Protein AF-A0A9P5WVV9-F1 (afdb_monomer_lite)

Structure (mmCIF, N/CA/C/O backbone):
data_AF-A0A9P5WVV9-F1
#
_entry.id   AF-A0A9P5WVV9-F1
#
loop_
_atom_site.group_PDB
_atom_site.id
_atom_site.type_symbol
_atom_site.label_atom_id
_atom_site.label_alt_id
_atom_site.label_comp_id
_atom_site.label_asym_id
_atom_site.label_entity_id
_atom_site.label_seq_id
_atom_site.pdbx_PDB_ins_code
_atom_site.Cartn_x
_atom_site.Cartn_y
_atom_site.Cartn_z
_atom_site.occupancy
_atom_site.B_iso_or_equiv
_atom_site.auth_seq_id
_atom_site.auth_comp_id
_atom_site.auth_asym_id
_atom_site.auth_atom_id
_atom_site.pdbx_PDB_model_num
ATOM 1 N N . MET A 1 1 ? 17.567 -7.191 -9.986 1.00 48.94 1 MET A N 1
ATOM 2 C CA . MET A 1 1 ? 16.774 -7.032 -8.751 1.00 48.94 1 MET A CA 1
ATOM 3 C C . MET A 1 1 ? 15.791 -5.901 -9.004 1.00 48.94 1 MET A C 1
ATOM 5 O O . MET A 1 1 ? 16.168 -4.743 -8.910 1.00 48.94 1 MET A O 1
ATOM 9 N N . THR A 1 2 ? 14.597 -6.214 -9.499 1.00 56.53 2 THR A N 1
ATOM 10 C CA . THR A 1 2 ? 13.569 -5.206 -9.784 1.00 56.53 2 THR A CA 1
ATO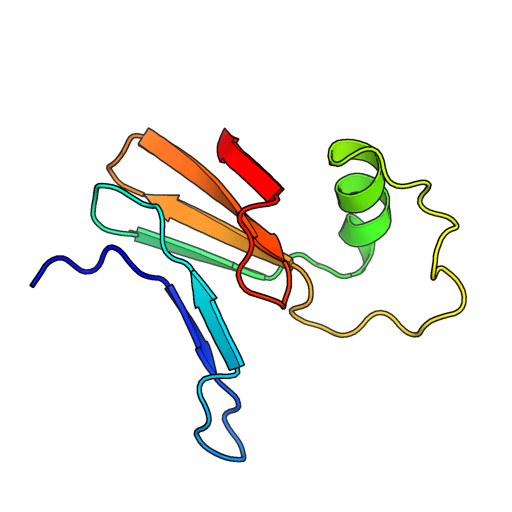M 11 C C . THR A 1 2 ? 12.822 -4.900 -8.486 1.00 56.53 2 THR A C 1
ATOM 13 O O . THR A 1 2 ? 12.402 -5.813 -7.782 1.00 56.53 2 THR A O 1
ATOM 16 N N . MET A 1 3 ? 12.712 -3.620 -8.127 1.00 76.62 3 MET A N 1
ATOM 17 C CA . MET A 1 3 ? 11.999 -3.169 -6.925 1.00 76.62 3 MET A CA 1
ATOM 18 C C . MET A 1 3 ? 10.492 -3.128 -7.211 1.00 76.62 3 MET A C 1
ATOM 20 O O . MET A 1 3 ? 9.900 -2.063 -7.358 1.00 76.62 3 MET A O 1
ATOM 24 N N . THR A 1 4 ? 9.892 -4.307 -7.376 1.00 91.56 4 THR A N 1
ATOM 25 C CA . THR A 1 4 ? 8.464 -4.489 -7.705 1.00 91.56 4 THR A CA 1
ATOM 26 C C . THR A 1 4 ? 7.580 -4.651 -6.469 1.00 91.56 4 THR A C 1
ATOM 28 O O . THR A 1 4 ? 6.370 -4.825 -6.580 1.00 91.56 4 THR A O 1
ATOM 31 N N . THR A 1 5 ? 8.173 -4.629 -5.276 1.00 92.19 5 THR A N 1
ATOM 32 C CA . THR A 1 5 ? 7.466 -4.839 -4.010 1.00 92.19 5 THR A CA 1
ATOM 33 C C . THR A 1 5 ? 7.534 -3.595 -3.145 1.00 92.19 5 THR A C 1
ATOM 35 O O . THR A 1 5 ? 8.610 -3.019 -2.984 1.00 92.19 5 THR A O 1
ATOM 38 N N . ALA A 1 6 ? 6.419 -3.252 -2.510 1.00 94.00 6 ALA A N 1
ATOM 39 C CA . ALA A 1 6 ? 6.382 -2.311 -1.395 1.00 94.00 6 ALA A CA 1
ATOM 40 C C . ALA A 1 6 ? 6.178 -3.077 -0.078 1.00 94.00 6 ALA A C 1
ATOM 42 O O . ALA A 1 6 ? 5.691 -4.206 -0.079 1.00 94.00 6 ALA A O 1
ATOM 43 N N . ARG A 1 7 ? 6.605 -2.506 1.051 1.00 94.25 7 ARG A N 1
ATOM 44 C CA . ARG A 1 7 ? 6.533 -3.157 2.368 1.00 94.25 7 ARG A CA 1
ATOM 45 C C . ARG A 1 7 ? 6.157 -2.161 3.450 1.00 94.25 7 ARG A C 1
ATOM 47 O O . ARG A 1 7 ? 6.619 -1.022 3.415 1.00 94.25 7 ARG A O 1
ATOM 54 N N . ILE A 1 8 ? 5.385 -2.624 4.428 1.00 93.25 8 ILE A N 1
ATOM 55 C CA . ILE A 1 8 ? 5.098 -1.897 5.665 1.00 93.25 8 ILE A CA 1
ATOM 56 C C . ILE A 1 8 ? 5.956 -2.476 6.780 1.00 93.25 8 ILE A C 1
ATOM 58 O O . ILE A 1 8 ? 5.989 -3.690 6.984 1.00 93.25 8 ILE A O 1
ATOM 62 N N . TRP A 1 9 ? 6.627 -1.594 7.511 1.00 93.31 9 TRP A N 1
ATOM 63 C CA . TRP A 1 9 ? 7.533 -1.955 8.591 1.00 93.31 9 TRP A CA 1
ATOM 64 C C . TRP A 1 9 ? 7.060 -1.352 9.903 1.00 93.31 9 TRP A C 1
ATOM 66 O O . TRP A 1 9 ? 6.636 -0.196 9.954 1.00 93.31 9 TRP A O 1
ATOM 76 N N . ASP A 1 10 ? 7.170 -2.131 10.970 1.00 91.50 10 ASP A N 1
ATOM 77 C CA . A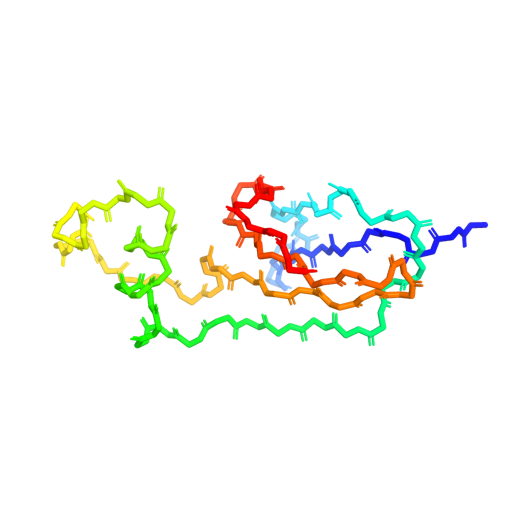SP A 1 10 ? 7.177 -1.591 12.316 1.00 91.50 10 ASP A CA 1
ATOM 78 C C . ASP A 1 10 ? 8.562 -1.016 12.610 1.00 91.50 10 ASP A C 1
ATOM 80 O O . ASP A 1 10 ? 9.559 -1.735 12.610 1.00 91.50 10 ASP A O 1
ATOM 84 N N . ILE A 1 11 ? 8.640 0.289 12.852 1.00 92.69 11 ILE A N 1
ATOM 85 C CA . ILE A 1 11 ? 9.922 0.951 13.119 1.00 92.69 11 ILE A CA 1
ATOM 86 C C . ILE A 1 11 ? 10.445 0.590 14.516 1.00 92.69 11 ILE A C 1
ATOM 88 O O . ILE A 1 11 ? 11.654 0.581 14.731 1.00 92.69 11 ILE A O 1
ATOM 92 N N . SER A 1 12 ? 9.555 0.287 15.466 1.00 95.56 12 SER A N 1
ATOM 93 C CA . SER A 1 12 ? 9.946 -0.005 16.846 1.00 95.56 12 SER A CA 1
ATOM 94 C C . SER A 1 12 ? 10.537 -1.405 16.994 1.00 95.56 12 SER A C 1
ATOM 96 O O . SER A 1 12 ? 11.520 -1.571 17.714 1.00 95.56 12 SER A O 1
ATOM 98 N N . THR A 1 13 ? 9.979 -2.395 16.288 1.00 96.06 13 THR A N 1
ATOM 99 C CA . THR A 1 13 ? 10.451 -3.789 16.340 1.00 96.06 13 THR A CA 1
ATOM 100 C C . THR A 1 13 ? 11.373 -4.158 15.179 1.00 96.06 13 THR A C 1
ATOM 102 O O . THR A 1 13 ? 12.116 -5.132 15.272 1.00 96.06 13 THR A O 1
ATOM 105 N N . GLY A 1 14 ? 11.349 -3.394 14.083 1.00 94.62 14 GLY A N 1
ATOM 106 C CA . GLY A 1 14 ? 12.039 -3.731 12.838 1.00 94.62 14 GLY A CA 1
ATOM 107 C C . GLY A 1 14 ? 11.348 -4.838 12.035 1.00 94.62 14 GLY A C 1
ATOM 108 O O . GLY A 1 14 ? 11.909 -5.321 11.052 1.00 94.62 14 GLY A O 1
ATOM 109 N N . GLU A 1 15 ? 10.145 -5.261 12.430 1.00 95.50 15 GLU A N 1
ATOM 110 C CA . GLU A 1 15 ? 9.416 -6.328 11.750 1.00 95.50 15 GLU A CA 1
ATOM 111 C C . GLU A 1 15 ? 8.726 -5.825 10.479 1.00 95.50 15 GLU A C 1
ATOM 113 O O . GLU A 1 15 ? 8.100 -4.762 10.444 1.00 95.50 15 GLU A O 1
ATOM 118 N N . CYS A 1 16 ? 8.796 -6.628 9.419 1.00 93.62 16 CYS A N 1
ATOM 119 C CA . CYS A 1 16 ? 8.004 -6.414 8.213 1.00 93.62 16 CYS A CA 1
ATOM 120 C C . CYS A 1 16 ? 6.572 -6.893 8.480 1.00 93.62 16 CYS A C 1
ATOM 122 O O . CYS A 1 16 ? 6.330 -8.097 8.530 1.00 93.62 16 CYS A O 1
ATOM 124 N N . LYS A 1 17 ? 5.626 -5.963 8.634 1.00 92.69 17 LYS A N 1
ATOM 125 C CA . LYS A 1 17 ? 4.214 -6.282 8.903 1.00 92.69 17 LYS A CA 1
ATOM 126 C C . LYS A 1 17 ? 3.498 -6.822 7.673 1.00 92.69 17 LYS A C 1
ATOM 128 O O . LYS A 1 17 ? 2.704 -7.750 7.787 1.00 92.69 17 LYS A O 1
ATOM 133 N N . SER A 1 18 ? 3.791 -6.244 6.511 1.00 93.25 18 SER A N 1
ATOM 134 C CA . SER A 1 18 ? 3.072 -6.556 5.274 1.00 93.25 18 SER A CA 1
ATOM 135 C C . SER A 1 18 ? 3.980 -6.372 4.068 1.00 93.25 18 SER A C 1
ATOM 137 O O . SER A 1 18 ? 4.821 -5.469 4.037 1.00 93.25 18 SER A O 1
ATOM 139 N N . GLU A 1 19 ? 3.785 -7.207 3.053 1.00 95.00 19 GLU A N 1
ATOM 140 C CA . GLU A 1 19 ? 4.485 -7.112 1.777 1.00 95.00 19 GLU A CA 1
ATOM 141 C C . GLU A 1 19 ? 3.478 -7.061 0.630 1.00 95.00 19 GLU A C 1
ATOM 143 O O . GLU A 1 19 ? 2.616 -7.924 0.494 1.00 95.00 19 GLU A O 1
ATOM 148 N N . PHE A 1 20 ? 3.610 -6.044 -0.212 1.00 95.94 20 PHE A N 1
ATOM 149 C CA . PHE A 1 20 ? 2.736 -5.768 -1.340 1.00 95.94 20 PHE A CA 1
ATOM 150 C C . PHE A 1 20 ? 3.381 -6.313 -2.610 1.00 95.94 20 PHE A C 1
ATOM 152 O O . PHE A 1 20 ? 4.322 -5.725 -3.154 1.00 95.94 20 PHE A O 1
ATOM 159 N N . ARG A 1 21 ? 2.903 -7.480 -3.050 1.00 95.06 21 ARG A N 1
ATOM 160 C CA . ARG A 1 21 ? 3.376 -8.184 -4.249 1.00 95.06 21 ARG A CA 1
ATOM 161 C C . ARG A 1 21 ? 2.305 -8.121 -5.329 1.00 95.06 21 ARG A C 1
ATOM 163 O O . ARG A 1 21 ? 1.153 -8.446 -5.066 1.00 95.06 21 ARG A O 1
ATOM 170 N N . GLY A 1 22 ? 2.687 -7.742 -6.546 1.00 93.81 22 GLY A N 1
ATOM 171 C CA . GLY A 1 22 ? 1.770 -7.749 -7.690 1.00 93.81 22 GLY A CA 1
ATOM 172 C C . GLY A 1 22 ? 2.001 -6.655 -8.724 1.00 93.81 22 GLY A C 1
ATOM 173 O O . GLY A 1 22 ? 1.299 -6.649 -9.727 1.00 93.81 22 GLY A O 1
ATOM 174 N N . HIS A 1 23 ? 2.940 -5.734 -8.500 1.00 96.69 23 HIS A N 1
ATOM 175 C CA . HIS A 1 23 ? 3.421 -4.866 -9.569 1.00 96.69 23 HIS A CA 1
ATOM 176 C C . HIS A 1 23 ? 4.385 -5.630 -10.483 1.00 96.69 23 HIS A C 1
ATOM 178 O O . HIS A 1 23 ? 5.230 -6.392 -10.009 1.00 96.69 23 HIS A O 1
ATOM 184 N N . ASP A 1 24 ? 4.278 -5.386 -11.785 1.00 95.62 24 ASP A N 1
ATOM 185 C CA . ASP A 1 24 ? 5.120 -6.016 -12.813 1.00 95.62 24 ASP A CA 1
ATOM 186 C C . ASP A 1 24 ? 6.325 -5.142 -13.186 1.00 95.62 24 ASP A C 1
ATOM 188 O O . ASP A 1 24 ? 7.157 -5.499 -14.022 1.00 95.62 24 ASP A O 1
ATOM 192 N N . ASN A 1 25 ? 6.432 -3.968 -12.564 1.00 95.44 25 ASN A N 1
ATOM 193 C CA . ASN A 1 25 ? 7.518 -3.029 -12.783 1.00 95.44 25 ASN A CA 1
ATOM 194 C C . ASN A 1 25 ? 7.855 -2.259 -11.498 1.00 95.44 25 ASN A C 1
ATOM 196 O O . ASN A 1 25 ? 7.309 -2.515 -10.426 1.00 95.44 25 ASN A O 1
ATOM 200 N N . VAL A 1 26 ? 8.820 -1.351 -11.609 1.00 95.94 26 VAL A N 1
ATOM 201 C CA . VAL A 1 26 ? 9.305 -0.525 -10.508 1.00 95.94 26 VAL A CA 1
ATOM 202 C C . VAL A 1 26 ? 8.160 0.284 -9.906 1.00 95.94 26 VAL A C 1
ATOM 204 O O . VAL A 1 26 ? 7.486 1.035 -10.615 1.00 95.94 26 VAL A O 1
ATOM 207 N N . VAL A 1 27 ? 8.003 0.153 -8.589 1.00 96.94 27 VAL A N 1
ATOM 208 C CA . VAL A 1 27 ? 7.149 1.023 -7.777 1.00 96.94 27 VAL A CA 1
ATOM 209 C C . VAL A 1 27 ? 7.861 2.361 -7.597 1.00 96.94 27 VAL A C 1
ATOM 211 O O . VAL A 1 27 ? 8.987 2.402 -7.103 1.00 96.94 27 VAL A O 1
ATOM 214 N N . GLU A 1 28 ? 7.223 3.454 -8.005 1.00 96.56 28 GLU A N 1
ATOM 215 C CA . GLU A 1 28 ? 7.815 4.801 -7.962 1.00 96.56 28 GLU A CA 1
ATOM 216 C C . GLU A 1 28 ? 7.265 5.652 -6.818 1.00 96.56 28 GLU A C 1
ATOM 218 O O . GLU A 1 28 ? 7.915 6.603 -6.386 1.00 96.56 28 GLU A O 1
ATOM 223 N N . CYS A 1 29 ? 6.081 5.316 -6.305 1.00 96.62 29 CYS A N 1
ATOM 224 C CA . CYS A 1 29 ? 5.466 6.038 -5.202 1.00 96.62 29 CYS A CA 1
ATOM 225 C C . CYS A 1 29 ? 4.605 5.127 -4.321 1.00 96.62 29 CYS A C 1
ATOM 227 O O . CYS A 1 29 ? 4.074 4.107 -4.766 1.00 96.62 29 CYS A O 1
ATOM 229 N N . ALA A 1 30 ? 4.462 5.529 -3.059 1.00 96.69 30 ALA A N 1
ATOM 230 C CA . ALA A 1 30 ? 3.563 4.919 -2.092 1.00 96.69 30 ALA A CA 1
ATOM 231 C C . ALA A 1 30 ? 2.963 6.001 -1.185 1.00 96.69 30 ALA A C 1
ATOM 233 O O . ALA A 1 30 ? 3.633 6.988 -0.875 1.00 96.69 30 ALA A O 1
ATOM 234 N N . ALA A 1 31 ? 1.718 5.817 -0.752 1.00 97.25 31 ALA A N 1
ATOM 235 C CA . ALA A 1 31 ? 1.040 6.723 0.168 1.00 97.25 31 ALA A CA 1
ATOM 236 C C . ALA A 1 31 ? 0.092 5.956 1.093 1.00 97.25 31 ALA A C 1
ATOM 238 O O . ALA A 1 31 ? -0.678 5.109 0.639 1.00 97.25 31 ALA A O 1
ATOM 239 N N . PHE A 1 32 ? 0.112 6.283 2.385 1.00 96.44 32 PHE A N 1
ATOM 240 C CA . PHE A 1 32 ? -0.915 5.816 3.310 1.00 96.44 32 PHE A CA 1
ATOM 241 C C . PHE A 1 32 ? -2.225 6.546 3.050 1.00 96.44 32 PHE A C 1
ATOM 243 O O . PHE A 1 32 ? -2.245 7.766 2.878 1.00 96.44 32 PHE A O 1
ATOM 250 N N . ALA A 1 33 ? -3.323 5.800 3.064 1.00 96.31 33 ALA A N 1
ATOM 251 C CA . ALA A 1 33 ? -4.639 6.397 2.984 1.00 96.31 33 ALA A CA 1
ATOM 252 C C . ALA A 1 33 ? -4.965 7.119 4.309 1.00 96.31 33 ALA A C 1
ATOM 254 O O . ALA A 1 33 ? -4.754 6.541 5.386 1.00 96.31 33 ALA A O 1
ATOM 255 N N . PRO A 1 34 ? -5.494 8.353 4.259 1.00 95.94 34 PRO A N 1
ATOM 256 C CA . PRO A 1 34 ? -5.968 9.051 5.450 1.00 95.94 34 PRO A CA 1
ATOM 257 C C . PRO A 1 34 ? -7.182 8.321 6.039 1.00 95.94 34 PRO A C 1
ATOM 259 O O . PRO A 1 34 ? -7.969 7.731 5.296 1.00 95.94 34 PRO A O 1
ATOM 262 N N . ILE A 1 35 ? -7.352 8.348 7.362 1.00 94.00 35 ILE A N 1
ATOM 263 C CA . ILE A 1 35 ? -8.424 7.606 8.057 1.00 94.00 35 ILE A CA 1
ATOM 264 C C . ILE A 1 35 ? -9.810 8.016 7.544 1.00 94.00 35 ILE A C 1
ATOM 266 O O . ILE A 1 35 ? -10.700 7.181 7.385 1.00 94.00 35 ILE A O 1
ATOM 270 N N . GLU A 1 36 ? -9.974 9.292 7.206 1.00 93.56 36 GLU A N 1
ATOM 271 C CA . GLU A 1 36 ? -11.204 9.870 6.668 1.00 93.56 36 GLU A CA 1
ATOM 272 C C . GLU A 1 36 ? -11.609 9.234 5.330 1.00 93.56 36 GLU A C 1
ATOM 274 O O . GLU A 1 36 ? -12.781 9.269 4.963 1.00 93.56 36 GLU A O 1
ATOM 279 N N . SER A 1 37 ? -10.664 8.617 4.608 1.00 94.94 37 SER A N 1
ATOM 280 C CA . SER A 1 37 ? -10.937 7.934 3.339 1.00 94.94 37 SER A CA 1
ATOM 281 C C . SER A 1 37 ? -11.471 6.503 3.498 1.00 94.94 37 SER A C 1
ATOM 283 O O . SER A 1 37 ? -11.998 5.935 2.542 1.00 94.94 37 SER A O 1
ATOM 285 N N . TYR A 1 38 ? -11.371 5.900 4.690 1.00 94.50 38 TYR A N 1
ATOM 286 C CA . TYR A 1 38 ? -11.646 4.470 4.888 1.00 94.50 38 TYR A CA 1
ATOM 287 C C . TYR A 1 38 ? -13.097 4.072 4.583 1.00 94.50 38 TYR A C 1
ATOM 289 O O . TYR A 1 38 ? -13.283 3.013 3.983 1.00 94.50 38 TYR A O 1
ATOM 297 N N . PRO A 1 39 ? -14.131 4.873 4.919 1.00 94.38 39 PRO A N 1
ATOM 298 C CA . PRO A 1 39 ? -15.504 4.562 4.524 1.00 94.38 39 PRO A CA 1
ATOM 299 C C . PRO A 1 39 ? -15.666 4.430 3.005 1.00 94.38 39 PRO A C 1
ATOM 301 O O . PRO A 1 39 ? -16.313 3.496 2.542 1.00 94.38 39 PRO A O 1
ATOM 304 N N . PHE A 1 40 ? -15.018 5.308 2.235 1.00 94.94 40 PHE A N 1
ATOM 305 C CA . PHE A 1 40 ? -15.074 5.291 0.772 1.00 94.94 40 PHE A CA 1
ATOM 306 C C . PHE A 1 40 ? -14.292 4.113 0.184 1.00 94.94 40 PHE A C 1
ATOM 308 O O . PHE A 1 40 ? -14.720 3.518 -0.798 1.00 94.94 40 PHE A O 1
ATOM 315 N N . 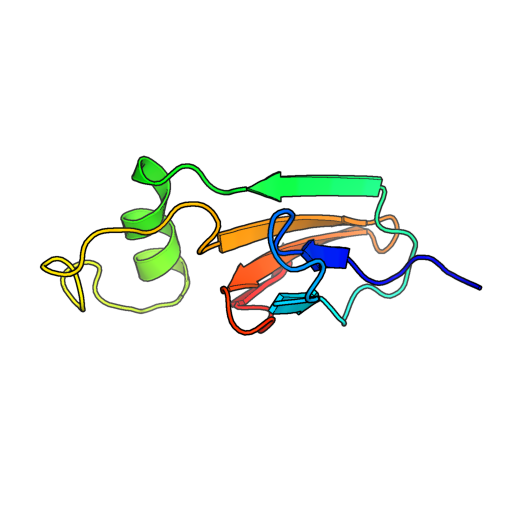ILE A 1 41 ? -13.168 3.733 0.803 1.00 95.50 41 ILE A N 1
ATOM 316 C CA . ILE A 1 41 ? -12.423 2.527 0.416 1.00 95.50 41 ILE A CA 1
ATOM 317 C C . ILE A 1 41 ? -13.258 1.270 0.685 1.00 95.50 41 ILE A C 1
ATOM 319 O O . ILE A 1 41 ? -13.299 0.390 -0.168 1.00 95.50 41 ILE A O 1
ATOM 323 N N . LYS A 1 42 ? -13.949 1.186 1.831 1.00 94.62 42 LYS A N 1
ATOM 324 C CA . LYS A 1 42 ? -14.861 0.071 2.142 1.00 94.62 42 LYS A CA 1
ATOM 325 C C . LYS A 1 42 ? -15.979 -0.033 1.108 1.00 94.62 42 LYS A C 1
ATOM 327 O O . LYS A 1 42 ? -16.205 -1.115 0.575 1.00 94.62 42 LYS A O 1
ATOM 332 N N . GLU A 1 43 ? -16.610 1.090 0.778 1.00 95.25 43 GLU A N 1
ATOM 333 C CA . GLU A 1 43 ? -17.634 1.150 -0.265 1.00 95.25 43 GLU A CA 1
ATOM 334 C C . GLU A 1 43 ? -17.089 0.692 -1.629 1.00 95.25 43 GLU A C 1
ATOM 336 O O . GLU A 1 43 ? -17.707 -0.153 -2.277 1.00 95.25 43 GLU A O 1
ATOM 341 N N . LEU A 1 44 ? -15.896 1.160 -2.023 1.00 95.25 44 LEU A N 1
ATOM 342 C CA . LEU A 1 44 ? -15.225 0.780 -3.274 1.00 95.25 44 LEU A CA 1
ATOM 343 C C . LEU A 1 44 ? -15.022 -0.736 -3.407 1.00 95.25 44 LEU A C 1
ATOM 345 O O . LEU A 1 44 ? -15.130 -1.277 -4.506 1.00 95.25 44 LEU A O 1
ATOM 349 N N . ILE A 1 45 ? -14.735 -1.423 -2.300 1.00 94.31 45 ILE A N 1
ATOM 350 C CA . ILE A 1 45 ? -14.501 -2.876 -2.276 1.00 94.31 45 ILE A CA 1
ATOM 351 C C . ILE A 1 45 ? -15.759 -3.681 -1.911 1.00 94.31 45 ILE A C 1
ATOM 353 O O . ILE A 1 45 ? -15.673 -4.884 -1.674 1.00 94.31 45 ILE A O 1
ATOM 357 N N . GLY A 1 46 ? -16.932 -3.036 -1.869 1.00 93.88 46 GLY A N 1
ATOM 358 C CA . GLY A 1 46 ? -18.220 -3.689 -1.621 1.00 93.88 46 GLY A CA 1
ATOM 359 C C . GLY A 1 46 ? -18.471 -4.088 -0.163 1.00 93.88 46 GLY A C 1
ATOM 360 O O . GLY A 1 46 ? -19.317 -4.941 0.102 1.00 93.88 46 GLY A O 1
ATOM 361 N N . ILE A 1 47 ? -17.753 -3.491 0.789 1.00 92.00 47 ILE A N 1
ATOM 362 C CA . ILE A 1 47 ? -17.968 -3.674 2.228 1.00 92.00 47 ILE A CA 1
ATOM 363 C C . ILE A 1 47 ? -18.839 -2.524 2.742 1.00 92.00 47 ILE A C 1
ATOM 365 O O . ILE A 1 47 ? -18.505 -1.358 2.547 1.00 92.00 47 ILE A O 1
ATOM 369 N N . ASP A 1 48 ? -19.934 -2.838 3.447 1.00 92.31 48 ASP A N 1
ATOM 370 C CA . ASP A 1 48 ? -20.751 -1.813 4.113 1.00 92.31 48 ASP A CA 1
ATOM 371 C C . ASP A 1 48 ? -19.855 -1.001 5.073 1.00 92.31 48 ASP A C 1
ATOM 373 O O . ASP A 1 48 ? -19.271 -1.584 5.996 1.00 92.31 48 ASP A O 1
ATOM 377 N N . PRO A 1 49 ? -19.742 0.333 4.906 1.00 87.38 49 PRO A N 1
ATOM 378 C CA . PRO A 1 49 ? -18.896 1.175 5.750 1.00 87.38 49 PRO A CA 1
ATOM 379 C C . PRO A 1 49 ? -19.187 1.063 7.254 1.00 87.38 49 PRO A C 1
ATOM 381 O O . PRO A 1 49 ? -18.312 1.357 8.072 1.00 87.38 49 PRO A O 1
ATOM 384 N N . LYS A 1 50 ? -20.392 0.615 7.631 1.00 87.56 50 LYS A N 1
ATOM 385 C CA . LYS A 1 50 ? -20.808 0.379 9.022 1.00 87.56 50 LYS A CA 1
ATOM 386 C C . LYS A 1 50 ? -20.168 -0.868 9.636 1.00 87.56 50 LYS A C 1
ATOM 388 O O . LYS A 1 50 ? -20.091 -0.963 10.864 1.00 87.56 50 LYS A O 1
ATOM 393 N N . ILE A 1 51 ? -19.695 -1.816 8.825 1.00 84.75 51 ILE A N 1
ATOM 394 C CA . ILE A 1 51 ? -18.988 -3.010 9.302 1.00 84.75 51 ILE A CA 1
ATOM 395 C C . ILE A 1 51 ? -17.657 -2.574 9.920 1.00 84.75 51 ILE A C 1
ATOM 397 O O . ILE A 1 51 ? -16.828 -1.927 9.274 1.00 84.75 51 ILE A O 1
ATOM 401 N N . GLY A 1 52 ? -17.472 -2.889 11.204 1.00 77.81 52 GLY A N 1
ATOM 402 C CA . GLY A 1 52 ? -16.307 -2.457 11.979 1.00 77.81 52 GLY A CA 1
ATOM 403 C C . GLY A 1 52 ? -16.254 -0.947 12.242 1.00 77.81 52 GLY A C 1
ATOM 404 O O . GLY A 1 52 ? -15.202 -0.430 12.586 1.00 77.81 52 GLY A O 1
ATOM 405 N N . ALA A 1 53 ? -17.357 -0.199 12.083 1.00 74.69 53 ALA A N 1
ATOM 406 C CA . ALA A 1 53 ? -17.381 1.247 12.364 1.00 74.69 53 ALA A CA 1
ATOM 407 C C . ALA A 1 53 ? -17.244 1.591 13.859 1.00 74.69 53 ALA A C 1
ATOM 409 O O . ALA A 1 53 ? -17.011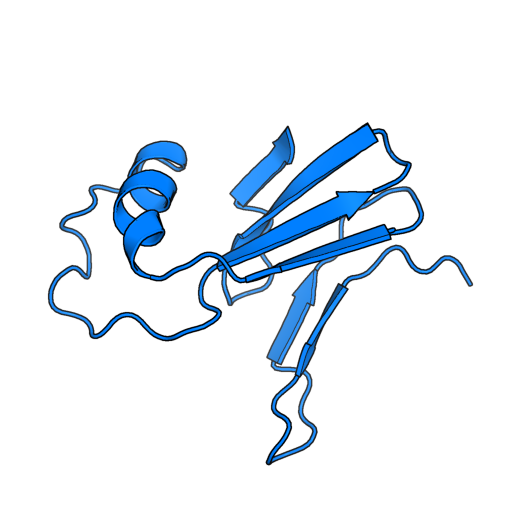 2.744 14.209 1.00 74.69 53 ALA A O 1
ATOM 410 N N . LYS A 1 54 ? -17.419 0.597 14.739 1.00 77.19 54 LYS A N 1
ATOM 411 C CA . LYS A 1 54 ? -17.138 0.723 16.176 1.00 77.19 54 LYS A CA 1
ATOM 412 C C . LYS A 1 54 ? -15.665 0.484 16.507 1.00 77.19 54 LYS A C 1
ATOM 414 O O . LYS A 1 54 ? -15.246 0.837 17.606 1.00 77.19 54 LYS A O 1
ATOM 419 N N . ASP A 1 55 ? -14.909 -0.112 15.587 1.00 84.19 55 ASP A N 1
ATOM 420 C CA . ASP A 1 55 ? -13.488 -0.359 15.778 1.00 84.19 55 ASP A CA 1
ATOM 421 C C . ASP A 1 55 ? -12.730 0.943 15.529 1.00 84.19 55 ASP A C 1
ATOM 423 O O . ASP A 1 55 ? -13.038 1.698 14.603 1.00 84.19 55 ASP A O 1
ATOM 427 N N . GLN A 1 56 ? -11.735 1.220 16.367 1.00 84.06 56 GLN A N 1
ATOM 428 C CA . GLN A 1 56 ? -10.893 2.394 16.186 1.00 84.06 56 GLN A CA 1
ATOM 429 C C . GLN A 1 56 ? -10.093 2.222 14.882 1.00 84.06 56 GLN A C 1
ATOM 431 O O . GLN A 1 56 ? -9.334 1.254 14.774 1.00 84.06 56 GLN A O 1
ATOM 436 N N . PRO A 1 57 ? -10.218 3.129 13.894 1.00 85.25 57 PRO A N 1
ATOM 437 C CA . PRO A 1 57 ? -9.413 3.046 12.685 1.00 85.25 57 PRO A CA 1
ATOM 438 C C . PRO A 1 57 ? -7.936 3.212 13.044 1.00 85.25 57 PRO A C 1
ATOM 440 O O . PRO A 1 57 ? -7.552 4.153 13.744 1.00 85.25 57 PRO A O 1
ATOM 443 N N . VAL A 1 58 ? -7.112 2.283 12.564 1.00 87.44 58 VAL A N 1
ATOM 444 C CA . VAL A 1 58 ? -5.665 2.306 12.783 1.00 87.44 58 VAL A CA 1
ATOM 445 C C . VAL A 1 58 ? -4.975 2.958 11.584 1.00 87.44 58 VAL A C 1
ATOM 447 O O . VAL A 1 58 ? -5.281 2.602 10.443 1.00 87.44 58 VAL A O 1
ATOM 450 N N . PRO A 1 59 ? -4.042 3.905 11.795 1.00 87.06 59 PRO A N 1
ATOM 451 C CA . PRO A 1 59 ? -3.240 4.443 10.706 1.00 87.06 59 PRO A CA 1
ATOM 452 C C . PRO A 1 59 ? -2.534 3.333 9.920 1.00 87.06 59 PRO A C 1
ATOM 454 O O . PRO A 1 59 ? -2.048 2.359 10.494 1.00 87.06 59 PRO A O 1
ATOM 457 N N . GLY A 1 60 ? -2.455 3.503 8.602 1.00 88.94 60 GLY A N 1
ATOM 458 C CA . GLY A 1 60 ? -1.779 2.555 7.715 1.00 88.94 60 GLY A CA 1
ATOM 459 C C . GLY A 1 60 ? -2.580 1.297 7.375 1.00 88.94 60 GLY A C 1
ATOM 460 O O . GLY A 1 60 ? -2.012 0.364 6.814 1.00 88.94 60 GLY A O 1
ATOM 461 N N . GLN A 1 61 ? -3.886 1.262 7.664 1.00 92.88 61 GLN A N 1
ATOM 462 C CA . GLN A 1 61 ? -4.746 0.135 7.291 1.00 92.88 61 GLN A CA 1
ATOM 463 C C . GLN A 1 61 ? -4.880 -0.041 5.774 1.00 92.88 61 GLN A C 1
ATOM 465 O O . GLN A 1 61 ? -5.033 -1.165 5.304 1.00 92.88 61 GLN A O 1
ATOM 470 N N . TYR A 1 62 ? -4.792 1.059 5.023 1.00 96.00 62 TYR A N 1
ATOM 471 C CA . TYR A 1 62 ? -4.769 1.036 3.567 1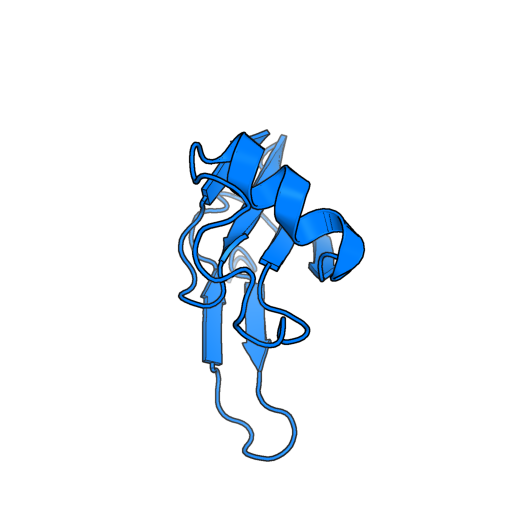.00 96.00 62 TYR A CA 1
ATOM 472 C C . TYR A 1 62 ? -3.596 1.845 3.025 1.00 96.00 62 TYR A C 1
ATOM 474 O O . TYR A 1 62 ? -3.238 2.899 3.560 1.00 96.00 62 TYR A O 1
ATOM 482 N N . THR A 1 63 ? -3.013 1.349 1.939 1.00 97.50 63 THR A N 1
ATOM 483 C CA . THR A 1 63 ? -1.887 1.983 1.245 1.00 97.50 63 THR A CA 1
ATOM 484 C C . THR A 1 63 ? -2.135 1.956 -0.255 1.00 97.50 63 THR A C 1
ATOM 486 O O . THR A 1 63 ? -2.642 0.965 -0.770 1.00 97.50 63 THR A O 1
ATOM 489 N N . ALA A 1 64 ? -1.763 3.018 -0.964 1.00 97.88 64 ALA A N 1
ATOM 490 C CA . ALA A 1 64 ? -1.740 3.061 -2.421 1.00 97.88 64 ALA A CA 1
ATOM 491 C C . ALA A 1 64 ? -0.295 3.040 -2.929 1.00 97.88 64 ALA A C 1
ATOM 493 O O . ALA A 1 64 ? 0.575 3.677 -2.334 1.00 97.88 64 ALA A O 1
ATOM 494 N N . THR A 1 65 ? -0.040 2.345 -4.036 1.00 98.06 65 THR A N 1
ATOM 495 C CA . THR A 1 65 ? 1.256 2.337 -4.729 1.00 98.06 65 THR A CA 1
ATOM 496 C C . THR A 1 65 ? 1.076 2.606 -6.216 1.00 98.06 65 THR A C 1
ATOM 498 O O . THR A 1 65 ? 0.144 2.086 -6.826 1.00 98.06 65 THR A O 1
ATOM 501 N N . GLY A 1 66 ? 1.968 3.406 -6.802 1.00 98.12 66 GLY A N 1
ATOM 502 C CA . GLY A 1 66 ? 2.017 3.672 -8.242 1.00 98.12 66 GLY A CA 1
ATOM 503 C C . GLY A 1 66 ? 3.285 3.096 -8.869 1.00 98.12 66 GLY A C 1
ATOM 504 O O . GLY A 1 66 ? 4.366 3.163 -8.276 1.00 98.12 66 GLY A O 1
ATOM 505 N N . SER A 1 67 ? 3.153 2.519 -10.063 1.00 97.81 67 SER A N 1
ATOM 506 C CA . SER A 1 67 ? 4.218 1.752 -10.717 1.00 97.81 67 SER A CA 1
ATOM 507 C C . SER A 1 67 ? 4.327 2.039 -12.214 1.00 97.81 67 SER A C 1
ATOM 509 O O . SER A 1 67 ? 3.362 2.404 -12.889 1.00 97.81 67 SER A O 1
ATOM 511 N N . ARG A 1 68 ? 5.519 1.787 -12.768 1.00 96.75 68 ARG A N 1
ATOM 512 C CA . ARG A 1 68 ? 5.786 1.827 -14.218 1.00 96.75 68 ARG A CA 1
ATOM 513 C C . ARG A 1 68 ? 5.060 0.747 -15.021 1.00 96.75 68 ARG A C 1
ATOM 515 O O . ARG A 1 68 ? 5.112 0.767 -16.250 1.00 96.75 68 ARG A O 1
ATOM 522 N N . ASP A 1 69 ? 4.383 -0.185 -14.358 1.00 96.62 69 ASP A N 1
ATOM 523 C CA . ASP A 1 69 ? 3.460 -1.121 -15.010 1.00 96.62 69 ASP A CA 1
ATOM 524 C C . ASP A 1 69 ? 2.139 -0.464 -15.437 1.00 96.62 69 ASP A C 1
ATOM 526 O O . ASP A 1 69 ? 1.284 -1.138 -16.006 1.00 96.62 69 ASP A O 1
ATOM 530 N N . LYS A 1 70 ? 2.026 0.862 -15.254 1.00 97.31 70 LYS A N 1
ATOM 531 C CA . LYS A 1 70 ? 0.878 1.697 -15.622 1.00 97.31 70 LYS A CA 1
ATOM 532 C C . LYS A 1 70 ? -0.336 1.475 -14.725 1.00 97.31 70 LYS A C 1
ATOM 534 O O . LYS A 1 70 ? -1.436 1.830 -15.132 1.00 97.31 70 LYS A O 1
ATOM 539 N N . THR A 1 71 ? -0.132 0.923 -13.529 1.00 98.06 71 THR A N 1
ATOM 540 C CA . THR A 1 71 ? -1.207 0.707 -12.563 1.00 98.06 71 THR A CA 1
ATOM 541 C C . THR A 1 71 ? -0.980 1.467 -11.266 1.00 98.06 71 THR A C 1
ATOM 543 O O . THR A 1 71 ? 0.158 1.699 -10.833 1.00 98.06 71 THR A O 1
ATOM 546 N N . ILE A 1 72 ? -2.091 1.810 -10.618 1.00 98.00 72 ILE A N 1
ATOM 547 C CA . ILE A 1 72 ? -2.113 2.145 -9.195 1.00 98.00 72 ILE A CA 1
ATOM 548 C C . ILE A 1 72 ? -2.800 0.994 -8.471 1.00 98.00 72 ILE A C 1
ATOM 550 O O . ILE A 1 72 ? -3.896 0.582 -8.846 1.00 98.00 72 ILE A O 1
ATOM 554 N N . LYS A 1 73 ? -2.174 0.475 -7.418 1.00 98.12 73 LYS A N 1
ATOM 555 C CA . LYS A 1 73 ? -2.744 -0.597 -6.598 1.00 98.12 73 LYS A CA 1
ATOM 556 C C . LYS A 1 73 ? -3.057 -0.088 -5.206 1.00 98.12 73 LYS A C 1
ATOM 558 O O . LYS A 1 73 ? -2.242 0.601 -4.597 1.00 98.12 73 LYS A O 1
ATOM 563 N N . LEU A 1 74 ? -4.240 -0.440 -4.715 1.00 98.06 74 LEU A N 1
ATOM 564 C CA . LEU A 1 74 ? -4.645 -0.223 -3.333 1.00 98.06 74 LEU A CA 1
ATOM 565 C C . LEU A 1 74 ? -4.503 -1.537 -2.569 1.00 98.06 74 LEU A C 1
ATOM 567 O O . LEU A 1 74 ? -4.895 -2.594 -3.072 1.00 98.06 74 LEU A O 1
ATOM 571 N N . TRP A 1 75 ? -3.957 -1.457 -1.364 1.00 97.50 75 TRP A N 1
ATOM 572 C CA . TRP A 1 75 ? -3.633 -2.597 -0.517 1.00 97.50 75 TRP A CA 1
ATOM 573 C C . TRP A 1 75 ? -4.292 -2.452 0.844 1.00 97.50 75 TRP A C 1
ATOM 575 O O . TRP A 1 75 ? -4.418 -1.331 1.346 1.00 97.50 75 TRP A O 1
ATOM 585 N N . ASP A 1 76 ? -4.662 -3.576 1.449 1.00 94.62 76 ASP A N 1
ATOM 586 C CA . ASP A 1 76 ? -5.016 -3.633 2.864 1.00 94.62 76 ASP A CA 1
ATOM 587 C C . ASP A 1 76 ? -3.802 -3.962 3.755 1.00 94.62 76 ASP A C 1
ATOM 589 O O . ASP A 1 76 ? -2.689 -4.224 3.284 1.00 94.62 76 ASP A O 1
ATOM 593 N N . SER A 1 77 ? -4.021 -3.969 5.070 1.00 91.44 77 SER A N 1
ATOM 594 C CA . SER A 1 77 ? -2.990 -4.259 6.069 1.00 91.44 77 SER A CA 1
ATOM 595 C C . SER A 1 77 ? -2.463 -5.695 6.025 1.00 91.44 77 SER A C 1
ATOM 597 O O . SER A 1 77 ? -1.384 -5.955 6.555 1.00 91.44 77 SER A O 1
ATOM 599 N N . THR A 1 78 ? -3.170 -6.630 5.391 1.00 92.88 78 THR A N 1
ATOM 600 C CA . THR A 1 78 ? -2.709 -8.019 5.225 1.00 92.88 78 THR A CA 1
ATOM 601 C C . THR A 1 78 ? -1.772 -8.178 4.028 1.00 92.88 78 THR A C 1
ATOM 603 O O . THR A 1 78 ? -1.101 -9.199 3.892 1.00 92.88 78 THR A O 1
ATOM 606 N N . GLY A 1 79 ? -1.684 -7.149 3.182 1.00 94.25 79 GLY A N 1
ATOM 607 C CA . GLY A 1 79 ? -0.936 -7.177 1.933 1.00 94.25 79 GLY A CA 1
ATOM 608 C C . GLY A 1 79 ? 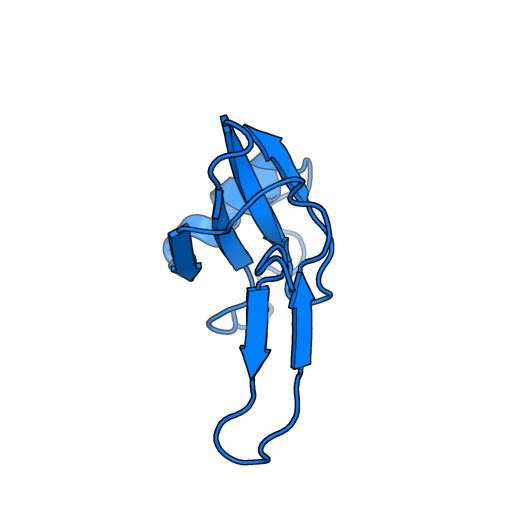-1.760 -7.619 0.729 1.00 94.25 79 GLY A C 1
ATOM 609 O O . GLY A 1 79 ? -1.198 -7.801 -0.353 1.00 94.25 79 GLY A O 1
ATOM 610 N N . GLN A 1 80 ? -3.079 -7.761 0.877 1.00 95.81 80 GLN A N 1
ATOM 611 C CA . GLN A 1 80 ? -3.958 -8.061 -0.241 1.00 95.81 80 GLN A CA 1
ATOM 612 C C . GLN A 1 80 ? -4.123 -6.822 -1.123 1.00 95.81 80 GLN A C 1
ATOM 614 O O . GLN A 1 80 ? -4.408 -5.730 -0.634 1.00 95.81 80 GLN A O 1
ATOM 619 N N . CYS A 1 81 ? -3.985 -6.992 -2.441 1.00 97.25 81 CYS A N 1
ATOM 620 C CA . CYS A 1 81 ? -4.401 -5.973 -3.400 1.00 97.25 81 CYS A CA 1
ATOM 621 C C . CYS A 1 81 ? -5.931 -5.974 -3.485 1.00 97.25 81 CYS A C 1
ATOM 623 O O . CYS A 1 81 ? -6.527 -6.957 -3.925 1.00 97.25 81 CYS A O 1
ATOM 625 N N . ILE A 1 82 ? -6.553 -4.880 -3.056 1.00 97.31 82 ILE A N 1
ATOM 626 C CA . ILE A 1 82 ? -8.012 -4.737 -2.977 1.00 97.31 82 ILE A CA 1
ATOM 627 C C . ILE A 1 82 ? -8.593 -3.927 -4.140 1.00 97.31 82 ILE A C 1
ATOM 629 O O . ILE A 1 82 ? -9.789 -3.999 -4.409 1.00 97.31 82 ILE A O 1
ATOM 633 N N . HIS A 1 83 ? -7.758 -3.168 -4.853 1.00 97.69 83 HIS A N 1
ATOM 634 C CA . HIS A 1 83 ? -8.167 -2.451 -6.056 1.00 97.69 83 HIS A CA 1
ATOM 635 C C . HIS A 1 83 ? -6.977 -2.206 -6.991 1.00 97.69 83 HIS A C 1
ATOM 637 O O . HIS A 1 83 ? -5.846 -2.037 -6.533 1.00 97.69 83 HIS A O 1
ATOM 643 N N . THR A 1 84 ? -7.224 -2.186 -8.302 1.00 97.56 84 THR A N 1
ATOM 644 C CA . THR A 1 84 ? -6.246 -1.798 -9.329 1.00 97.56 84 THR A CA 1
ATOM 645 C C . THR A 1 84 ? -6.911 -0.813 -10.282 1.00 97.56 84 THR A C 1
ATOM 647 O O . THR A 1 84 ? -7.989 -1.107 -10.799 1.00 97.56 84 THR A O 1
ATOM 650 N N . LEU A 1 85 ? -6.257 0.328 -10.485 1.00 95.88 85 LEU A N 1
ATOM 651 C CA . LEU A 1 85 ? -6.606 1.378 -11.444 1.00 95.88 85 LEU A CA 1
ATOM 652 C C . LEU A 1 85 ? -5.621 1.353 -12.611 1.00 95.88 85 LEU A C 1
ATOM 654 O O . LEU A 1 85 ? -4.419 1.105 -12.339 1.00 95.88 85 LEU A O 1
#

Radius of gyration: 13.4 Å; chains: 1; bounding box: 38×18×32 Å

Secondary structure (DSSP, 8-state):
-----EEEE-TTT--EEEEE---SS-EEEEEEPPGGGHHHHHHHTT--TTTTTTSPPPTTSEEEEEETTS-EEEEETTS-EEEE-

Foldseek 3Di:
DFQQKDFDADPVVRDTQEIAHDGPHHWDDKDWDDQVCVLVLCVVLVHHSVVCPVPDDDTRQKMWIDGPSRWIFIAGSHNDGRDID

Sequence (85 aa):
MTMTTARIWDISTGECKSEFRGHDNVVECAAFAPIESYPFIKELIGIDPKIGAKDQPVPGQYTATGSRDKTIKLWDSTGQCIHTL

pLDDT: mean 92.49, std 7.96, range [48.94, 98.12]